Protein AF-X1E110-F1 (afdb_monomer_lite)

Secondary structure (DSSP, 8-state):
----TTT--HHHHHHHHHHHHHHHHHHHHHHHHHHHHTT-----SSHHHHHHHHHHHHT--SPPP----HHHHHHHHHH-----------S---SS-------TTHHHHHHHT--

InterPro domains:
  IPR004868 DNA-directed DNA polymerase, family B, mitochondria/virus [PF03175] (42-113)
  IPR023211 DNA polymerase, palm domain superfamily [G3DSA:3.90.1600.10] (46-115)
  IPR043502 DNA/RNA polymerase superfamily [SSF56672] (44-113)

Foldseek 3Di:
DDDDPVDDDPVVVVVVVVVVVVVVVVVVVVVVCVCVVLVQPDDDPDPVVSVVSSCVVPPCPDDDDDDDPPVVVVVVVVPDDDDDDDDPDDDDDPDDDDDDDDDDPVVCVVVVVPD

Radius of gyration: 23.03 Å; chains: 1; bounding box: 52×36×54 Å

Sequence (115 aa):
IAVDYKTCSKKELSIACRNHTLIELENFKLFIRFLEGNKVARLCYTRGSTAMAAFLLSHYTTKIYIHNNKQAIDLERKSYKGGRVECFYLGDLHNENYYLLDVNSLYPFVMRNNL

pLDDT: mean 92.33, std 5.53, range [64.12, 98.12]

Structure (mmCIF, N/CA/C/O backbone):
data_AF-X1E110-F1
#
_entry.id   AF-X1E110-F1
#
loop_
_atom_site.group_PDB
_atom_site.id
_atom_site.type_symbol
_atom_site.label_atom_id
_atom_site.label_alt_id
_atom_site.label_comp_id
_atom_site.label_asym_id
_atom_site.label_entity_id
_atom_site.label_seq_id
_atom_site.pdbx_PDB_ins_code
_atom_site.Cartn_x
_atom_site.Cartn_y
_atom_site.Cartn_z
_atom_site.occupancy
_atom_site.B_iso_or_equiv
_atom_site.auth_seq_id
_atom_site.auth_comp_id
_atom_site.auth_asym_id
_atom_site.auth_atom_id
_atom_site.pdbx_PDB_model_num
ATOM 1 N N . ILE A 1 1 ? 12.523 4.230 -19.662 1.00 64.12 1 ILE A N 1
ATOM 2 C CA . ILE A 1 1 ? 13.178 4.351 -20.987 1.00 64.12 1 ILE A CA 1
ATOM 3 C C . ILE A 1 1 ? 12.763 3.126 -21.769 1.00 64.12 1 ILE A C 1
ATOM 5 O O . ILE A 1 1 ? 13.007 2.026 -21.293 1.00 64.12 1 ILE A O 1
ATOM 9 N N . ALA A 1 2 ? 12.051 3.299 -22.878 1.00 75.69 2 ALA A N 1
ATOM 10 C CA . ALA A 1 2 ? 11.672 2.162 -23.703 1.00 75.69 2 ALA A CA 1
ATOM 11 C C . ALA A 1 2 ? 12.894 1.750 -24.533 1.00 75.69 2 ALA A C 1
ATOM 13 O O . ALA A 1 2 ? 13.362 2.526 -25.361 1.00 75.69 2 ALA A O 1
ATOM 14 N N . VAL A 1 3 ? 13.435 0.565 -24.260 1.00 86.25 3 VAL A N 1
ATOM 15 C CA . VAL A 1 3 ? 14.420 -0.105 -25.114 1.00 86.25 3 VAL A CA 1
ATOM 16 C C . VAL A 1 3 ? 13.777 -1.390 -25.598 1.00 86.25 3 VAL A C 1
ATOM 18 O O . VAL A 1 3 ? 13.199 -2.128 -24.798 1.00 86.25 3 VAL A O 1
ATOM 21 N N . ASP A 1 4 ? 13.871 -1.658 -26.896 1.00 90.12 4 ASP A N 1
ATOM 22 C CA . ASP A 1 4 ? 13.530 -2.975 -27.411 1.00 90.12 4 ASP A CA 1
ATOM 23 C C . ASP A 1 4 ? 14.667 -3.950 -27.087 1.00 90.12 4 ASP A C 1
ATOM 25 O O . ASP A 1 4 ? 15.702 -3.998 -27.755 1.00 90.12 4 ASP A O 1
ATOM 29 N N . TYR A 1 5 ? 14.463 -4.742 -26.036 1.00 87.44 5 TYR A N 1
ATOM 30 C CA . TYR A 1 5 ? 15.435 -5.729 -25.573 1.00 87.44 5 TYR A CA 1
ATOM 31 C C . TYR A 1 5 ? 15.748 -6.815 -26.609 1.00 87.44 5 TYR A C 1
ATOM 33 O O . TYR A 1 5 ? 16.740 -7.522 -26.444 1.00 87.44 5 TYR A O 1
ATOM 41 N N . LYS A 1 6 ? 14.934 -6.964 -27.664 1.00 90.00 6 LYS A N 1
ATOM 42 C CA . LYS A 1 6 ? 15.181 -7.946 -28.725 1.00 90.00 6 LYS A CA 1
ATOM 43 C C . LYS A 1 6 ? 16.170 -7.451 -29.776 1.00 90.00 6 LYS A C 1
ATOM 45 O O . LYS A 1 6 ? 16.828 -8.278 -30.399 1.00 90.00 6 LYS A O 1
ATOM 50 N N . THR A 1 7 ? 16.272 -6.140 -29.985 1.00 93.88 7 THR A N 1
ATOM 51 C CA . THR A 1 7 ? 17.027 -5.559 -31.109 1.00 93.88 7 THR A CA 1
ATOM 52 C C . THR A 1 7 ? 18.138 -4.601 -30.680 1.00 93.88 7 THR A C 1
ATOM 54 O O . THR A 1 7 ? 18.986 -4.254 -31.500 1.00 93.88 7 THR A O 1
ATOM 57 N N . CYS A 1 8 ? 18.183 -4.195 -29.407 1.00 93.50 8 CYS A N 1
ATOM 58 C CA . CYS A 1 8 ? 19.158 -3.215 -28.936 1.00 93.50 8 CYS A CA 1
ATOM 59 C C . CYS A 1 8 ? 20.611 -3.721 -28.952 1.00 93.50 8 CYS A C 1
ATOM 61 O O . CYS A 1 8 ? 20.916 -4.894 -28.721 1.00 93.50 8 CYS A O 1
ATOM 63 N N . SER A 1 9 ? 21.540 -2.793 -29.164 1.00 95.12 9 SER A N 1
ATOM 64 C CA . SER A 1 9 ? 22.972 -3.038 -29.019 1.00 95.12 9 SER A CA 1
ATOM 65 C C . SER A 1 9 ? 23.388 -3.149 -27.546 1.00 95.12 9 SER A C 1
ATOM 67 O O . SER A 1 9 ? 22.762 -2.594 -26.641 1.00 95.12 9 SER A O 1
ATOM 69 N N . LYS A 1 10 ? 24.542 -3.781 -27.284 1.00 94.00 10 LYS A N 1
ATOM 70 C CA . LYS A 1 10 ? 25.127 -3.850 -25.928 1.00 94.00 10 LYS A CA 1
ATOM 71 C C . LYS A 1 10 ? 25.353 -2.468 -25.299 1.00 94.00 10 LYS A C 1
ATOM 73 O O . LYS A 1 10 ? 25.243 -2.323 -24.083 1.00 94.00 10 LYS A O 1
ATOM 78 N N . LYS A 1 11 ? 25.679 -1.457 -26.114 1.00 94.56 11 LYS A N 1
ATOM 79 C CA . LYS A 1 11 ? 25.896 -0.080 -25.649 1.00 94.56 11 LYS A CA 1
ATOM 80 C C . LYS A 1 11 ? 24.589 0.542 -25.162 1.00 94.56 11 LYS A C 1
ATOM 82 O O . LYS A 1 11 ? 24.563 1.113 -24.075 1.00 94.56 11 LYS A O 1
ATOM 87 N N . GLU A 1 12 ? 23.515 0.396 -25.932 1.00 93.62 12 GLU A N 1
ATOM 88 C CA . GLU A 1 12 ? 22.183 0.883 -25.557 1.00 93.62 12 GLU A CA 1
ATOM 89 C C . GLU A 1 12 ? 21.661 0.170 -24.310 1.00 93.62 12 GLU A C 1
ATOM 91 O O . GLU A 1 12 ? 21.186 0.830 -23.386 1.00 93.62 12 GLU A O 1
ATOM 96 N N . LEU A 1 13 ? 21.844 -1.153 -24.228 1.00 94.19 13 LEU A N 1
ATOM 97 C CA . LEU A 1 13 ? 21.475 -1.933 -23.049 1.00 94.19 13 LEU A CA 1
ATOM 98 C C . LEU A 1 13 ? 22.218 -1.459 -21.791 1.00 94.19 13 LEU A C 1
ATOM 100 O O . LEU A 1 13 ? 21.601 -1.259 -20.748 1.00 94.19 13 LEU A O 1
ATOM 104 N N . SER A 1 14 ? 23.530 -1.223 -21.889 1.00 94.44 14 SER A N 1
ATOM 105 C CA . SER A 1 14 ? 24.342 -0.717 -20.773 1.00 94.44 14 SER A CA 1
ATOM 106 C C . SER A 1 14 ? 23.857 0.651 -20.275 1.00 94.44 14 SER A C 1
ATOM 108 O O . SER A 1 14 ? 23.700 0.865 -19.069 1.00 94.44 14 SER A O 1
ATOM 110 N N . ILE A 1 15 ? 23.535 1.562 -21.201 1.00 94.69 15 ILE A N 1
ATOM 111 C CA . ILE A 1 15 ? 22.970 2.878 -20.874 1.00 94.69 15 ILE A CA 1
ATOM 112 C C . ILE A 1 15 ? 21.608 2.727 -20.180 1.00 94.69 15 ILE A C 1
ATOM 114 O O . ILE A 1 15 ? 21.363 3.380 -19.165 1.00 94.69 15 ILE A O 1
ATOM 118 N N . ALA A 1 16 ? 20.735 1.850 -20.680 1.00 94.50 16 ALA A N 1
ATOM 119 C CA . ALA A 1 16 ? 19.421 1.611 -20.089 1.00 94.50 16 ALA A CA 1
ATOM 120 C C . ALA A 1 16 ? 19.514 1.028 -18.673 1.00 94.50 16 ALA A C 1
ATOM 122 O O . ALA A 1 16 ? 18.861 1.541 -17.766 1.00 94.50 16 ALA A O 1
ATOM 123 N N . CYS A 1 17 ? 20.376 0.029 -18.460 1.00 93.69 17 CYS A N 1
ATOM 124 C CA . CYS A 1 17 ? 20.633 -0.544 -17.138 1.00 93.69 17 CYS A CA 1
ATOM 125 C C . CYS A 1 17 ? 21.095 0.524 -16.141 1.00 93.69 17 CYS A C 1
ATOM 127 O O . CYS A 1 17 ? 20.516 0.639 -15.060 1.00 93.69 17 CYS A O 1
ATOM 129 N N . ARG A 1 18 ? 22.071 1.363 -16.524 1.00 95.88 18 ARG A N 1
ATOM 130 C CA . ARG A 1 18 ? 22.522 2.490 -15.693 1.00 95.88 18 ARG A CA 1
ATOM 131 C C . ARG A 1 18 ? 21.358 3.411 -15.335 1.00 95.88 18 ARG A C 1
ATOM 133 O O . ARG A 1 18 ? 21.208 3.791 -14.178 1.00 95.88 18 ARG A O 1
ATOM 140 N N . ASN A 1 19 ? 20.538 3.772 -16.316 1.00 95.62 19 ASN A N 1
ATOM 141 C CA . ASN A 1 19 ? 19.434 4.695 -16.096 1.00 95.62 19 ASN A CA 1
ATOM 142 C C . ASN A 1 19 ? 18.333 4.095 -15.210 1.00 95.62 19 ASN A C 1
ATOM 144 O O . ASN A 1 19 ? 17.784 4.820 -14.389 1.00 95.62 19 ASN A O 1
ATOM 148 N N . HIS A 1 20 ? 18.037 2.795 -15.306 1.00 95.12 20 HIS A N 1
ATOM 149 C CA . HIS A 1 20 ? 17.108 2.129 -14.384 1.00 95.12 20 HIS A CA 1
ATOM 150 C C . HIS A 1 20 ? 17.604 2.189 -12.937 1.00 95.12 20 HIS A C 1
ATOM 152 O O . HIS A 1 20 ? 16.839 2.543 -12.045 1.00 95.12 20 HIS A O 1
ATOM 158 N N . THR A 1 21 ? 18.896 1.944 -12.703 1.00 96.44 21 THR A N 1
ATOM 159 C CA . THR A 1 21 ? 19.486 2.101 -11.366 1.00 96.44 21 THR A CA 1
ATOM 160 C C . THR A 1 21 ? 19.419 3.548 -10.874 1.00 96.44 21 THR A C 1
ATOM 162 O O . THR A 1 21 ? 19.125 3.781 -9.705 1.00 96.44 21 THR A O 1
ATOM 165 N N . LEU A 1 22 ? 19.657 4.530 -11.751 1.00 97.50 22 LEU A N 1
ATOM 166 C CA . LEU A 1 22 ? 19.541 5.947 -11.393 1.00 97.50 22 LEU A CA 1
ATOM 167 C C . LEU A 1 22 ? 18.098 6.347 -11.058 1.00 97.50 22 LEU A C 1
ATOM 169 O O . LEU A 1 22 ? 17.896 7.114 -10.123 1.00 97.50 22 LEU A O 1
ATOM 173 N N . ILE A 1 23 ? 17.102 5.810 -11.767 1.00 96.75 23 ILE A N 1
ATOM 174 C CA . ILE A 1 23 ? 15.683 6.034 -11.453 1.00 96.75 23 ILE A CA 1
ATOM 175 C C . ILE A 1 23 ? 15.362 5.511 -10.052 1.00 96.75 23 ILE A C 1
ATOM 177 O O . ILE A 1 23 ? 14.773 6.241 -9.259 1.00 96.75 23 ILE A O 1
ATOM 181 N N . GLU A 1 24 ? 15.794 4.293 -9.720 1.00 96.44 24 GLU A N 1
ATOM 182 C CA . GLU A 1 24 ? 15.586 3.744 -8.376 1.00 96.44 24 GLU A CA 1
ATOM 183 C C . GLU A 1 24 ? 16.314 4.561 -7.304 1.00 96.44 24 GLU A C 1
ATOM 185 O O . GLU A 1 24 ? 15.744 4.839 -6.251 1.00 96.44 24 GLU A O 1
ATOM 190 N N . LEU A 1 25 ? 17.534 5.030 -7.578 1.00 97.88 25 LEU A N 1
ATOM 191 C CA . LEU A 1 25 ? 18.257 5.916 -6.665 1.00 97.88 25 LEU A CA 1
ATOM 192 C C . LEU A 1 25 ? 17.477 7.213 -6.392 1.00 97.88 25 LEU A C 1
ATOM 194 O O . LEU A 1 25 ? 17.328 7.607 -5.235 1.00 97.88 25 LEU A O 1
ATOM 198 N N . GLU A 1 26 ? 16.974 7.879 -7.433 1.00 98.12 26 GLU A N 1
ATOM 199 C CA . GLU A 1 26 ? 16.189 9.109 -7.276 1.00 98.12 26 GLU A CA 1
ATOM 200 C C . GLU A 1 26 ? 14.846 8.857 -6.579 1.00 98.12 26 GLU A C 1
ATOM 202 O O . GLU A 1 26 ? 14.440 9.642 -5.718 1.00 98.12 26 GLU A O 1
ATOM 207 N N . ASN A 1 27 ? 14.197 7.727 -6.869 1.00 96.62 27 ASN A N 1
ATOM 208 C CA . ASN A 1 27 ? 12.990 7.286 -6.177 1.00 96.62 27 ASN A CA 1
ATOM 209 C C . ASN A 1 27 ? 13.247 7.098 -4.671 1.00 96.62 27 ASN A C 1
ATOM 211 O O . ASN A 1 27 ? 12.514 7.635 -3.841 1.00 96.62 27 ASN A O 1
ATOM 215 N N . PHE A 1 28 ? 14.338 6.423 -4.295 1.00 95.38 28 PHE A N 1
ATOM 216 C CA . PHE A 1 28 ? 14.714 6.248 -2.891 1.00 95.38 28 PHE A CA 1
ATOM 217 C C . PHE A 1 28 ? 15.055 7.570 -2.199 1.00 95.38 28 PHE A C 1
ATOM 219 O O . PHE A 1 28 ? 14.637 7.778 -1.062 1.00 95.38 28 PHE A O 1
ATOM 226 N N . LYS A 1 29 ? 15.745 8.502 -2.868 1.00 97.06 29 LYS A N 1
ATOM 227 C CA . LYS A 1 29 ? 15.997 9.848 -2.318 1.00 97.06 29 LYS A CA 1
ATOM 228 C C . LYS A 1 29 ? 14.699 10.609 -2.048 1.00 97.06 29 LYS A C 1
ATOM 230 O O . LYS A 1 29 ? 14.568 11.272 -1.021 1.00 97.06 29 LYS A O 1
ATOM 235 N N . LEU A 1 30 ? 13.741 10.551 -2.974 1.00 96.56 30 LEU A N 1
ATOM 236 C CA . LEU A 1 30 ? 12.413 11.141 -2.786 1.00 96.56 30 LEU A CA 1
ATOM 237 C C . LEU A 1 30 ? 11.674 10.482 -1.621 1.00 96.56 30 LEU A C 1
ATOM 239 O O . LEU A 1 30 ? 11.103 11.181 -0.785 1.00 96.56 30 LEU A O 1
ATOM 243 N N . PHE A 1 31 ? 11.736 9.156 -1.532 1.00 93.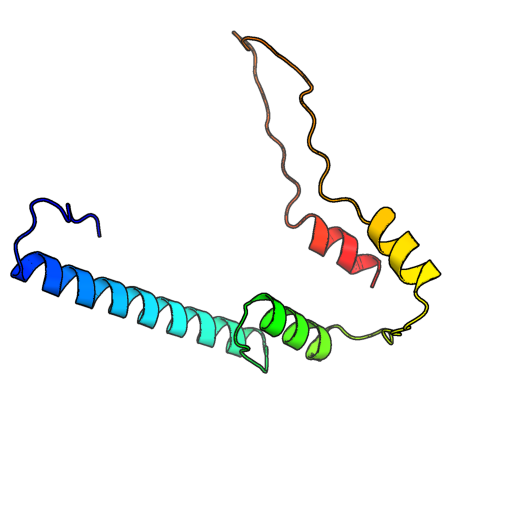94 31 PHE A N 1
ATOM 244 C CA . PHE A 1 31 ? 11.077 8.416 -0.470 1.00 93.94 31 PHE A CA 1
ATOM 245 C C . PHE A 1 31 ? 11.675 8.714 0.911 1.00 93.94 31 PHE A C 1
ATOM 247 O O . PHE A 1 31 ? 10.922 8.959 1.847 1.00 93.94 31 PHE A O 1
ATOM 254 N N . ILE A 1 32 ? 13.002 8.788 1.043 1.00 93.75 32 ILE A N 1
ATOM 255 C CA . ILE A 1 32 ? 13.666 9.165 2.302 1.00 93.75 32 ILE A CA 1
ATOM 256 C C . ILE A 1 32 ? 13.231 10.566 2.742 1.00 93.75 32 ILE A C 1
ATOM 258 O O . ILE A 1 32 ? 12.786 10.726 3.875 1.00 93.75 32 ILE A O 1
ATOM 262 N N . ARG A 1 33 ? 13.238 11.550 1.830 1.00 95.50 33 ARG A N 1
ATOM 263 C CA . ARG A 1 33 ? 12.747 12.908 2.130 1.00 95.50 33 ARG A CA 1
ATOM 264 C C . ARG A 1 33 ? 11.293 12.913 2.598 1.00 95.50 33 ARG A C 1
ATOM 266 O O . ARG A 1 33 ? 10.945 13.658 3.510 1.00 95.50 33 ARG A O 1
ATOM 273 N N . PHE A 1 34 ? 10.442 12.081 1.996 1.00 94.06 34 PHE A N 1
ATOM 274 C CA . PHE A 1 34 ? 9.058 11.913 2.439 1.00 94.06 34 PHE A CA 1
ATOM 275 C C . PHE A 1 34 ? 8.981 11.351 3.866 1.00 94.06 34 PHE A C 1
ATOM 277 O O . PHE A 1 34 ? 8.216 11.870 4.679 1.00 94.06 34 PHE A O 1
ATOM 284 N N . LEU A 1 35 ? 9.763 10.316 4.185 1.00 92.50 35 LEU A N 1
ATOM 285 C CA . LEU A 1 35 ? 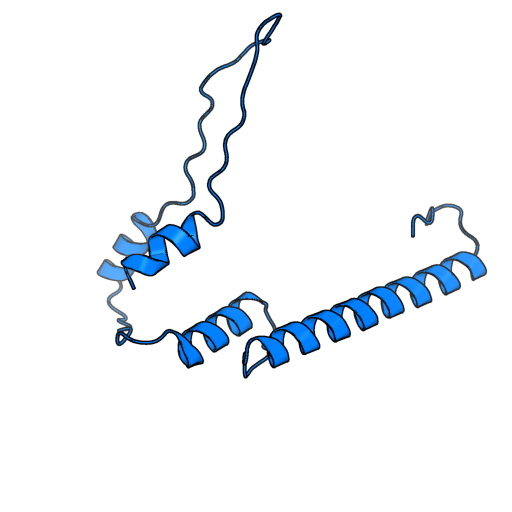9.770 9.702 5.516 1.00 92.50 35 LEU A CA 1
ATOM 286 C C . LEU A 1 35 ? 10.259 10.686 6.584 1.00 92.50 35 LEU A C 1
ATOM 288 O O . LEU A 1 35 ? 9.606 10.834 7.616 1.00 92.50 35 LEU A O 1
ATOM 292 N N . GLU A 1 36 ? 11.351 11.400 6.310 1.00 91.94 36 GLU A N 1
ATOM 293 C CA . GLU A 1 36 ? 11.900 12.432 7.194 1.00 91.94 36 GLU A CA 1
ATOM 294 C C . GLU A 1 36 ? 10.899 13.575 7.404 1.00 91.94 36 GLU A C 1
ATOM 296 O O . GLU A 1 36 ? 10.592 13.931 8.544 1.00 91.94 36 GLU A O 1
ATOM 301 N N . GLY A 1 37 ? 10.314 14.094 6.318 1.00 93.69 37 GLY A N 1
ATOM 302 C CA . GLY A 1 37 ? 9.334 15.181 6.364 1.00 93.69 37 GLY A CA 1
ATOM 303 C C . GLY A 1 37 ? 8.050 14.831 7.124 1.00 93.69 37 GLY A C 1
ATOM 304 O O . GLY A 1 37 ? 7.456 15.703 7.755 1.00 93.69 37 GLY A O 1
ATOM 305 N N . ASN A 1 38 ? 7.646 13.556 7.123 1.00 90.50 38 ASN A N 1
ATOM 306 C CA . ASN A 1 38 ? 6.464 13.065 7.841 1.00 90.50 38 ASN A CA 1
ATOM 307 C C . ASN A 1 38 ? 6.793 12.415 9.196 1.00 90.50 38 ASN A C 1
ATOM 309 O O . ASN A 1 38 ? 5.914 11.812 9.811 1.00 90.50 38 ASN A O 1
ATOM 313 N N . LYS A 1 39 ? 8.041 12.524 9.678 1.00 89.19 39 LYS A N 1
ATOM 314 C CA . LYS A 1 39 ? 8.504 11.934 10.949 1.00 89.19 39 LYS A CA 1
ATOM 315 C C . LYS A 1 39 ? 8.243 10.424 11.052 1.00 89.19 39 LYS A C 1
ATOM 317 O O . LYS A 1 39 ? 7.962 9.898 12.128 1.00 89.19 39 LYS A O 1
ATOM 322 N N . VAL A 1 40 ? 8.351 9.703 9.938 1.00 88.94 40 VAL A N 1
ATOM 323 C CA . VAL A 1 40 ? 8.252 8.241 9.917 1.00 88.94 40 VAL A CA 1
ATOM 324 C C . VAL A 1 40 ? 9.608 7.658 10.302 1.00 88.94 40 VAL A C 1
ATOM 326 O O . VAL A 1 40 ? 10.516 7.563 9.483 1.00 88.94 40 VAL A O 1
ATOM 329 N N . ALA A 1 41 ? 9.744 7.258 11.566 1.00 72.81 41 ALA A N 1
ATOM 330 C CA . ALA A 1 41 ? 11.042 6.921 12.156 1.00 72.81 41 ALA A CA 1
ATOM 331 C C . ALA A 1 41 ? 11.709 5.644 11.613 1.00 72.81 41 ALA A C 1
ATOM 333 O O . ALA A 1 41 ? 12.891 5.423 11.869 1.00 72.81 41 ALA A O 1
ATOM 334 N N . ARG A 1 42 ? 10.980 4.764 10.910 1.00 86.06 42 ARG A N 1
ATOM 335 C CA . ARG A 1 42 ? 11.510 3.452 10.517 1.00 86.06 42 ARG A CA 1
ATOM 336 C C . ARG A 1 42 ? 11.107 3.049 9.106 1.00 86.06 42 ARG A C 1
ATOM 338 O O . ARG A 1 42 ? 9.959 2.680 8.868 1.00 86.06 42 ARG A O 1
ATOM 345 N N . LEU A 1 43 ? 12.092 3.017 8.209 1.00 90.88 43 LEU A N 1
ATOM 346 C CA . LEU A 1 43 ? 12.001 2.320 6.930 1.00 90.88 43 LEU A CA 1
ATOM 347 C C . LEU A 1 43 ? 12.160 0.809 7.159 1.00 90.88 43 LEU A C 1
ATOM 349 O O . LEU A 1 43 ? 13.202 0.344 7.613 1.00 90.88 43 LEU A O 1
ATOM 353 N N . CYS A 1 44 ? 11.117 0.039 6.866 1.00 92.56 44 CYS A N 1
ATOM 354 C CA . CYS A 1 44 ? 11.132 -1.419 6.915 1.00 92.56 44 CYS A CA 1
ATOM 355 C C . CYS A 1 44 ? 11.288 -2.031 5.514 1.00 92.56 44 CYS A C 1
ATOM 357 O O . CYS A 1 44 ? 11.104 -1.357 4.503 1.00 92.56 44 CYS A O 1
ATOM 359 N N . TYR A 1 45 ? 11.540 -3.346 5.460 1.00 93.81 45 TYR A N 1
ATOM 360 C CA . TYR A 1 45 ? 11.667 -4.109 4.208 1.00 93.81 45 TYR A CA 1
ATOM 361 C C . TYR A 1 45 ? 10.460 -3.989 3.270 1.00 93.81 45 TYR A C 1
ATOM 363 O O . TYR A 1 45 ? 10.612 -4.096 2.057 1.00 93.81 45 TYR A O 1
ATOM 371 N N . THR A 1 46 ? 9.256 -3.781 3.812 1.00 94.69 46 THR A N 1
ATOM 372 C CA . THR A 1 46 ? 8.036 -3.615 3.016 1.00 94.69 46 THR A CA 1
ATOM 373 C C . THR A 1 46 ? 7.350 -2.295 3.337 1.00 94.69 46 THR A C 1
ATOM 375 O O . THR A 1 46 ? 7.385 -1.815 4.474 1.00 94.69 46 THR A O 1
ATOM 378 N N . ARG A 1 47 ? 6.639 -1.742 2.347 1.00 92.44 47 ARG A N 1
ATOM 379 C CA . ARG A 1 47 ? 5.809 -0.540 2.530 1.00 92.44 47 ARG A CA 1
ATOM 380 C C . ARG A 1 47 ? 4.761 -0.722 3.632 1.00 92.44 47 ARG A C 1
ATOM 382 O O . ARG A 1 47 ? 4.529 0.211 4.389 1.00 92.44 47 ARG A O 1
ATOM 389 N N . GLY A 1 48 ? 4.182 -1.919 3.761 1.00 94.81 48 GLY A N 1
ATOM 390 C CA . GLY A 1 48 ? 3.208 -2.228 4.813 1.00 94.81 48 GLY A CA 1
ATOM 391 C C . GLY A 1 48 ? 3.822 -2.173 6.212 1.00 94.81 48 GLY A C 1
ATOM 392 O O . GLY A 1 48 ? 3.266 -1.548 7.109 1.00 94.81 48 GLY A O 1
ATOM 393 N N . SER A 1 49 ? 5.013 -2.749 6.390 1.00 94.94 49 SER A N 1
ATOM 394 C CA . SER A 1 49 ? 5.740 -2.682 7.663 1.00 94.94 49 SER A CA 1
ATOM 395 C C . SER A 1 49 ? 6.150 -1.247 8.024 1.00 94.94 49 SER A C 1
ATOM 397 O O . SER A 1 49 ? 6.044 -0.864 9.189 1.00 94.94 49 SER A O 1
ATOM 399 N N . THR A 1 50 ? 6.563 -0.442 7.038 1.00 94.44 50 THR A N 1
ATOM 400 C CA . THR A 1 50 ? 6.864 0.989 7.224 1.00 94.44 50 THR A CA 1
ATOM 401 C C . THR A 1 50 ? 5.611 1.772 7.624 1.00 94.44 50 THR A C 1
ATOM 403 O O . THR A 1 50 ? 5.652 2.547 8.575 1.00 94.44 50 THR A O 1
ATOM 406 N N . ALA A 1 51 ? 4.475 1.529 6.961 1.00 93.31 51 ALA A N 1
ATOM 407 C CA . ALA A 1 51 ? 3.201 2.170 7.288 1.00 93.31 51 ALA A CA 1
ATOM 408 C C . ALA A 1 51 ? 2.720 1.815 8.705 1.00 93.31 51 ALA A C 1
ATOM 410 O O . ALA A 1 51 ? 2.308 2.698 9.452 1.00 93.31 51 ALA A O 1
ATOM 411 N N . MET A 1 52 ? 2.846 0.548 9.116 1.00 92.56 52 MET A N 1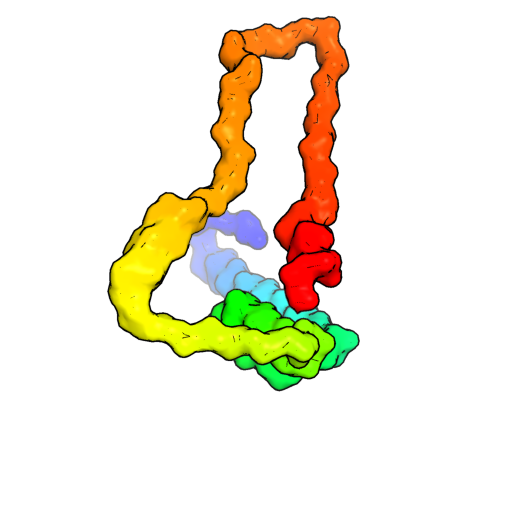
ATOM 412 C CA . MET A 1 52 ? 2.522 0.130 10.484 1.00 92.56 52 MET A CA 1
ATOM 413 C C . MET A 1 52 ? 3.453 0.777 11.516 1.00 92.56 52 MET A C 1
ATOM 415 O O . MET A 1 52 ? 3.004 1.175 12.585 1.00 92.56 52 MET A O 1
ATOM 419 N N . ALA A 1 53 ? 4.747 0.919 11.207 1.00 92.06 53 ALA A N 1
ATOM 420 C CA . ALA A 1 53 ? 5.683 1.619 12.085 1.00 92.06 53 ALA A CA 1
ATOM 421 C C . ALA A 1 53 ? 5.309 3.103 12.253 1.00 92.06 53 ALA A C 1
ATOM 423 O O . ALA A 1 53 ? 5.353 3.613 13.369 1.00 92.06 53 ALA A O 1
ATOM 424 N N . ALA A 1 54 ? 4.892 3.768 11.170 1.00 92.94 54 ALA A N 1
ATOM 425 C CA . ALA A 1 54 ? 4.386 5.140 11.215 1.00 92.94 54 ALA A CA 1
ATOM 426 C C . ALA A 1 54 ? 3.108 5.253 12.065 1.00 92.94 54 ALA A C 1
ATOM 428 O O . ALA A 1 54 ? 3.005 6.136 12.915 1.00 92.94 54 ALA A O 1
ATOM 429 N N . PHE A 1 55 ? 2.159 4.329 11.877 1.00 91.31 55 PHE A N 1
ATOM 430 C CA . PHE A 1 55 ? 0.926 4.269 12.663 1.00 91.31 55 PHE A CA 1
ATOM 431 C C . PHE A 1 55 ? 1.212 4.085 14.158 1.00 91.31 55 PHE A C 1
ATOM 433 O O . PHE A 1 55 ? 0.707 4.849 14.976 1.00 91.31 55 PHE A O 1
ATOM 440 N N . LEU A 1 56 ? 2.063 3.119 14.516 1.00 90.38 56 LEU A N 1
ATOM 441 C CA . LEU A 1 56 ? 2.397 2.835 15.912 1.00 90.38 56 LEU A CA 1
ATOM 442 C C . LEU A 1 56 ? 3.094 4.005 16.616 1.00 90.38 56 LEU A C 1
ATOM 444 O O . LEU A 1 56 ? 2.923 4.171 17.819 1.00 90.38 56 LEU A O 1
ATOM 448 N N . LEU A 1 57 ? 3.867 4.805 15.880 1.00 89.88 57 LEU A N 1
ATOM 449 C CA . LEU A 1 57 ? 4.565 5.963 16.432 1.00 89.88 57 LEU A CA 1
ATOM 450 C C . LEU A 1 57 ? 3.630 7.154 16.685 1.00 89.88 57 LEU A C 1
ATOM 452 O O . LEU A 1 57 ? 3.763 7.815 17.711 1.00 89.88 57 LEU A O 1
ATOM 456 N N . SER A 1 58 ? 2.717 7.439 15.752 1.00 88.00 58 SER A N 1
ATOM 457 C CA . SER A 1 58 ? 2.001 8.726 15.716 1.00 88.00 58 SER A CA 1
ATOM 458 C C . SER A 1 58 ? 0.488 8.628 15.922 1.00 88.00 58 SER A C 1
ATOM 460 O O . SER A 1 58 ? -0.153 9.642 16.183 1.00 88.00 58 SER A O 1
ATOM 462 N N . HIS A 1 59 ? -0.099 7.438 15.783 1.00 88.25 59 HIS A N 1
ATOM 463 C CA . HIS A 1 59 ? -1.555 7.244 15.740 1.00 88.25 59 HIS A CA 1
ATOM 464 C C . HIS A 1 59 ? -2.062 6.127 16.660 1.00 88.25 59 HIS A C 1
ATOM 466 O O . HIS A 1 59 ? -3.262 5.873 16.711 1.00 88.25 59 HIS A O 1
ATOM 472 N N . TYR A 1 60 ? -1.178 5.461 17.401 1.00 88.81 60 TYR A N 1
ATOM 473 C CA . TYR A 1 60 ? -1.556 4.419 18.350 1.00 88.81 60 TYR A CA 1
ATOM 474 C C . TYR A 1 60 ? -2.084 5.019 19.655 1.00 88.81 60 TYR A C 1
ATOM 476 O O . TYR A 1 60 ? -1.355 5.192 20.630 1.00 88.81 60 TYR A O 1
ATOM 484 N N . THR A 1 61 ? -3.369 5.360 19.650 1.00 89.50 61 THR A N 1
ATOM 485 C CA . THR A 1 61 ? -4.094 5.922 20.800 1.00 89.50 61 THR A CA 1
ATOM 486 C C . THR A 1 61 ? -4.777 4.848 21.642 1.00 89.50 61 THR A C 1
ATOM 488 O O . THR A 1 61 ? -4.927 5.013 22.852 1.00 89.50 61 THR A O 1
ATOM 491 N N . THR A 1 62 ? -5.151 3.731 21.016 1.00 88.75 62 THR A N 1
ATOM 492 C CA . THR A 1 62 ? -5.906 2.632 21.627 1.00 88.75 62 THR A CA 1
ATOM 493 C C . THR A 1 62 ? -5.067 1.358 21.648 1.00 88.75 62 THR A C 1
ATOM 495 O O . THR A 1 62 ? -4.441 0.998 20.650 1.00 88.75 62 THR A O 1
ATOM 498 N N . LYS A 1 63 ? -5.059 0.634 22.777 1.00 90.69 63 LYS A N 1
ATOM 499 C CA . LYS A 1 63 ? -4.289 -0.610 22.898 1.00 90.69 63 LYS A CA 1
ATOM 500 C C . LYS A 1 63 ? -4.860 -1.701 21.986 1.00 90.69 63 LYS A C 1
ATOM 502 O O . LYS A 1 63 ? -6.006 -2.107 22.154 1.00 90.69 63 LYS A O 1
ATOM 507 N N . ILE A 1 64 ? -4.041 -2.228 21.076 1.00 88.75 64 ILE A N 1
ATOM 508 C CA . ILE A 1 64 ? -4.405 -3.373 20.230 1.00 88.75 64 ILE A CA 1
ATOM 509 C C . ILE A 1 64 ? -4.150 -4.666 21.014 1.00 88.75 64 ILE A C 1
ATOM 511 O O . ILE A 1 64 ? -3.029 -4.925 21.459 1.00 88.75 64 ILE A O 1
ATOM 515 N N . TYR A 1 65 ? -5.190 -5.483 21.180 1.00 90.62 65 TYR A N 1
ATOM 516 C CA . TYR A 1 65 ? -5.109 -6.793 21.826 1.00 90.62 65 TYR A CA 1
ATOM 517 C C . TYR A 1 65 ? -4.959 -7.901 20.782 1.00 90.62 65 TYR A C 1
ATOM 519 O O . TYR A 1 65 ? -5.587 -7.861 19.728 1.00 90.62 65 TYR A O 1
ATOM 527 N N . ILE A 1 66 ? -4.134 -8.904 21.089 1.00 91.19 66 ILE A N 1
ATOM 528 C CA . ILE A 1 66 ? -3.904 -10.075 20.237 1.00 91.19 66 ILE A CA 1
ATOM 529 C C . ILE A 1 66 ? -4.310 -11.313 21.037 1.00 91.19 66 ILE A C 1
ATOM 531 O O . ILE A 1 66 ? -3.865 -11.482 22.173 1.00 91.19 66 ILE A O 1
ATOM 535 N N . HIS A 1 67 ? -5.137 -12.180 20.452 1.00 95.19 67 HIS A N 1
ATOM 536 C CA . HIS A 1 67 ? -5.504 -13.476 21.026 1.00 95.19 67 HIS A CA 1
ATOM 537 C C . HIS A 1 67 ? -5.098 -14.623 20.100 1.00 95.19 67 HIS A C 1
ATOM 539 O O . HIS A 1 67 ? -4.820 -14.435 18.920 1.00 95.19 67 HIS A O 1
ATOM 545 N N . ASN A 1 68 ? -5.089 -15.835 20.649 1.00 97.06 68 ASN A N 1
ATOM 546 C CA . ASN A 1 68 ? -4.783 -17.076 19.935 1.00 97.06 68 ASN A CA 1
ATOM 547 C C . ASN A 1 68 ? -5.958 -18.075 19.943 1.00 97.06 68 ASN A C 1
ATOM 549 O O . ASN A 1 68 ? -5.775 -19.242 19.600 1.00 97.06 68 ASN A O 1
ATOM 553 N N . ASN A 1 69 ? -7.167 -17.639 20.325 1.00 98.00 69 ASN A N 1
ATOM 554 C CA . ASN A 1 69 ? -8.366 -18.475 20.253 1.00 98.00 69 ASN A CA 1
ATOM 555 C C . ASN A 1 69 ? -8.670 -18.842 18.792 1.00 98.00 69 ASN A C 1
ATOM 557 O O . ASN A 1 69 ? -9.103 -18.001 18.005 1.00 98.00 69 ASN A O 1
ATOM 561 N N . LYS A 1 70 ? -8.465 -20.117 18.451 1.00 97.94 70 LYS A N 1
ATOM 562 C CA . LYS A 1 70 ? -8.621 -20.625 17.087 1.00 97.94 70 LYS A CA 1
ATOM 563 C C . LYS A 1 70 ? -10.035 -20.442 16.532 1.00 97.94 70 LYS A C 1
ATOM 565 O O . LYS A 1 70 ? -10.172 -20.052 15.379 1.00 97.94 70 LYS A O 1
ATOM 570 N N . GLN A 1 71 ? -11.069 -20.713 17.328 1.00 98.00 71 GLN A N 1
ATOM 571 C CA . GLN A 1 71 ? -12.457 -20.615 16.867 1.00 98.00 71 GLN A CA 1
ATOM 572 C C . GLN A 1 71 ? -12.827 -19.166 16.525 1.00 98.00 71 GLN A C 1
ATOM 574 O O . GLN A 1 71 ? -13.443 -18.927 15.488 1.00 98.00 71 GLN A O 1
ATOM 579 N N . ALA A 1 72 ? -12.394 -18.210 17.355 1.00 97.50 72 ALA A N 1
ATOM 580 C CA . ALA A 1 72 ? -12.583 -16.783 17.101 1.00 97.50 72 ALA A CA 1
ATOM 581 C C . ALA A 1 72 ? -11.837 -16.331 15.835 1.00 97.50 72 ALA A C 1
ATOM 583 O O . ALA A 1 72 ? -12.453 -15.756 14.944 1.00 97.50 72 ALA A O 1
ATOM 584 N N . ILE A 1 73 ? -10.557 -16.694 15.694 1.00 97.44 73 ILE A N 1
ATOM 585 C CA . ILE A 1 73 ? -9.751 -16.354 14.508 1.00 97.44 73 ILE A CA 1
ATOM 586 C C . ILE A 1 73 ? -10.371 -16.935 13.231 1.00 97.44 73 ILE A C 1
ATOM 588 O O . ILE A 1 73 ? -10.447 -16.257 12.205 1.00 97.44 73 ILE A O 1
ATOM 592 N N . ASP A 1 74 ? -10.825 -18.189 13.266 1.00 97.94 74 ASP A N 1
ATOM 593 C CA . ASP A 1 74 ? -11.452 -18.828 12.109 1.00 97.94 74 ASP A CA 1
ATOM 594 C C . ASP A 1 74 ? -12.754 -18.099 11.719 1.00 97.94 74 ASP A C 1
ATOM 596 O O . ASP A 1 74 ? -13.030 -17.927 10.528 1.00 97.94 74 ASP A O 1
ATOM 600 N N . LEU A 1 75 ? -13.537 -17.632 12.699 1.00 97.62 75 LEU A N 1
ATOM 601 C CA . LEU A 1 75 ? -14.737 -16.826 12.466 1.00 97.62 75 LEU A CA 1
ATOM 602 C C . LEU A 1 75 ? -14.396 -15.441 11.894 1.00 97.62 75 LEU A C 1
ATOM 604 O O . LEU A 1 75 ? -14.964 -15.050 10.877 1.00 97.62 75 LEU A O 1
ATOM 608 N N . GLU A 1 76 ? -13.447 -14.720 12.489 1.00 96.50 76 GLU A N 1
ATOM 609 C CA . GLU A 1 76 ? -12.981 -13.402 12.032 1.00 96.50 76 GLU A CA 1
ATOM 610 C C . GLU A 1 76 ? -12.499 -13.447 10.581 1.00 96.50 76 GLU A C 1
ATOM 612 O O . GLU A 1 76 ? -12.915 -12.634 9.754 1.00 96.50 76 GLU A O 1
ATOM 617 N N . ARG A 1 77 ? -11.681 -14.449 10.233 1.00 96.06 77 ARG A N 1
ATOM 618 C CA . ARG A 1 77 ? -11.177 -14.638 8.865 1.00 96.06 77 ARG A CA 1
ATOM 619 C C . ARG A 1 77 ? -12.288 -14.979 7.876 1.00 96.06 77 ARG A C 1
ATOM 621 O O . ARG A 1 77 ? -12.221 -14.539 6.733 1.00 96.06 77 ARG A O 1
ATOM 628 N N . LYS A 1 78 ? -13.308 -15.743 8.289 1.00 97.50 78 LYS A N 1
ATOM 629 C CA . LYS A 1 78 ? -14.491 -16.019 7.452 1.00 97.50 78 LYS A CA 1
ATOM 630 C C . LYS A 1 78 ? -15.335 -14.763 7.232 1.00 97.50 78 LYS A C 1
ATOM 632 O O . LYS A 1 78 ? -15.897 -14.601 6.145 1.00 97.50 78 LYS A O 1
ATOM 637 N N . SER A 1 79 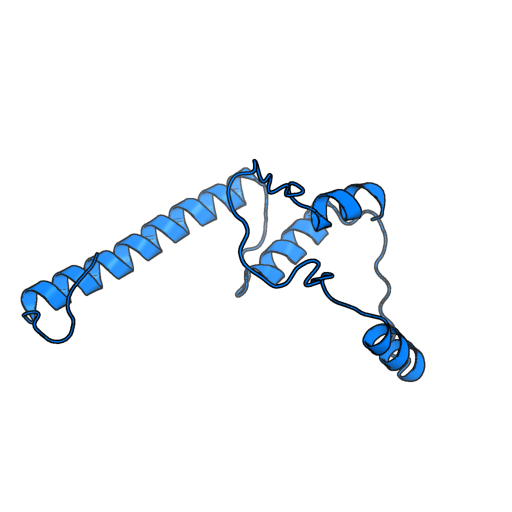? -15.415 -13.896 8.237 1.00 97.19 79 SER A N 1
ATOM 638 C CA . SER A 1 79 ? -16.163 -12.636 8.195 1.00 97.19 79 SER A CA 1
ATOM 639 C C . SER A 1 79 ? -15.435 -11.528 7.434 1.00 97.19 79 SER A C 1
ATOM 641 O O . SER A 1 79 ? -16.095 -10.661 6.870 1.00 97.19 79 SER A O 1
ATOM 643 N N . TYR A 1 80 ? -14.101 -11.556 7.360 1.00 96.25 80 TYR A N 1
ATOM 644 C CA . TYR A 1 80 ? -13.321 -10.579 6.601 1.00 96.25 80 TYR A CA 1
ATOM 645 C C . TYR A 1 80 ? -13.617 -10.671 5.097 1.00 96.25 80 TYR A C 1
ATOM 647 O O . TYR A 1 80 ? -13.323 -11.678 4.448 1.00 96.25 80 TYR A O 1
ATOM 655 N N . LYS A 1 81 ? -14.206 -9.608 4.536 1.00 95.69 81 LYS A N 1
ATOM 656 C CA . LYS A 1 81 ? -14.506 -9.462 3.104 1.00 95.69 81 LYS A CA 1
ATOM 657 C C . LYS A 1 81 ? -13.712 -8.295 2.516 1.00 95.69 81 LYS A C 1
ATOM 659 O O . LYS A 1 81 ? -13.408 -7.331 3.214 1.00 95.69 81 LYS A O 1
ATOM 664 N N . GLY A 1 82 ? -13.367 -8.405 1.234 1.00 93.94 82 GLY A N 1
ATOM 665 C CA . GLY A 1 82 ? -12.689 -7.344 0.485 1.00 93.94 82 GLY A CA 1
ATOM 666 C C . GLY A 1 82 ? -13.634 -6.222 0.041 1.00 93.94 82 GLY A C 1
ATOM 667 O O . GLY A 1 82 ? -14.759 -6.104 0.525 1.00 93.94 82 GLY A O 1
ATOM 668 N N . GLY A 1 83 ? -13.174 -5.404 -0.909 1.00 93.19 83 GLY A N 1
ATOM 669 C CA . GLY A 1 83 ? -14.010 -4.391 -1.555 1.00 93.19 83 GLY A CA 1
ATOM 670 C C . GLY A 1 83 ? -15.168 -5.011 -2.345 1.00 93.19 83 GLY A C 1
ATOM 671 O O . GLY A 1 83 ? -15.031 -6.092 -2.921 1.00 93.19 83 GLY A O 1
ATOM 672 N N . ARG A 1 84 ? -16.310 -4.319 -2.374 1.00 93.94 84 ARG A N 1
ATOM 673 C CA . ARG A 1 84 ? -17.482 -4.705 -3.168 1.00 93.94 84 ARG A CA 1
ATOM 674 C C . ARG A 1 84 ? -17.264 -4.299 -4.623 1.00 93.94 84 ARG A C 1
ATOM 676 O O . ARG A 1 84 ? -16.991 -3.135 -4.896 1.00 93.94 84 ARG A O 1
ATOM 683 N N . VAL A 1 85 ? -17.421 -5.247 -5.539 1.00 94.31 85 VAL A N 1
ATOM 684 C CA . VAL A 1 85 ? -17.393 -5.012 -6.987 1.00 94.31 85 VAL A CA 1
ATOM 685 C C . VAL A 1 85 ? -18.604 -5.706 -7.583 1.00 94.31 85 VAL A C 1
ATOM 687 O O . VAL A 1 85 ? -18.816 -6.891 -7.333 1.00 94.31 85 VAL A O 1
ATOM 690 N N . GLU A 1 86 ? -19.400 -4.969 -8.350 1.00 93.44 86 GLU A N 1
ATOM 691 C CA . GLU A 1 86 ? -20.622 -5.477 -8.967 1.00 93.44 86 GLU A CA 1
ATOM 692 C C . GLU A 1 86 ? -20.729 -5.009 -10.414 1.00 93.44 86 GLU A C 1
ATOM 694 O O . GLU A 1 86 ? -20.358 -3.886 -10.755 1.00 93.44 86 GLU A O 1
ATOM 699 N N . CYS A 1 87 ? -21.251 -5.890 -11.264 1.00 93.00 87 CYS A N 1
ATOM 700 C CA . CYS A 1 87 ? -21.636 -5.548 -12.621 1.00 93.00 87 CYS A CA 1
ATOM 701 C C . CYS A 1 87 ? -23.101 -5.109 -12.600 1.00 93.00 87 CYS A C 1
ATOM 703 O O . CYS A 1 87 ? -24.005 -5.940 -12.562 1.00 93.00 87 CYS A O 1
ATOM 705 N N . PHE A 1 88 ? -23.327 -3.796 -12.577 1.00 90.19 88 PHE A N 1
ATOM 706 C CA . PHE A 1 88 ? -24.678 -3.230 -12.562 1.00 90.19 88 PHE A CA 1
ATOM 707 C C . PHE A 1 88 ? -25.350 -3.234 -13.943 1.00 90.19 88 PHE A C 1
ATOM 709 O O . PHE A 1 88 ? -26.568 -3.102 -14.024 1.00 90.19 88 PHE A O 1
ATOM 716 N N . TYR A 1 89 ? -24.574 -3.375 -15.022 1.00 91.19 89 TYR A N 1
ATOM 717 C CA . TYR A 1 89 ? -25.064 -3.338 -16.398 1.00 91.19 89 TYR A CA 1
ATOM 718 C C . TYR A 1 89 ? -24.157 -4.144 -17.341 1.00 91.19 89 TYR A C 1
ATOM 720 O O . TYR A 1 89 ? -22.932 -4.070 -17.233 1.00 91.19 89 TYR A O 1
ATOM 728 N N . LEU A 1 90 ? -24.767 -4.880 -18.278 1.00 93.62 90 LEU A N 1
ATOM 729 C CA . LEU A 1 90 ? -24.105 -5.611 -19.362 1.00 93.62 90 LEU A CA 1
ATOM 730 C C . LEU A 1 90 ? -24.708 -5.178 -20.702 1.00 93.62 90 LEU A C 1
ATOM 732 O O . LEU A 1 90 ? -25.912 -5.321 -20.904 1.00 93.62 90 LEU A O 1
ATOM 736 N N . GLY A 1 91 ? -23.871 -4.694 -21.616 1.00 91.44 91 GLY A N 1
ATOM 737 C CA . GLY A 1 91 ? -24.286 -4.214 -22.934 1.00 91.44 91 GLY A CA 1
ATOM 738 C C . GLY A 1 91 ? -23.538 -2.949 -23.338 1.00 91.44 91 GLY A C 1
ATOM 739 O O . GLY A 1 91 ? -22.668 -2.473 -22.604 1.00 91.44 91 GLY A O 1
ATOM 740 N N . ASP A 1 92 ? -23.896 -2.405 -24.497 1.00 91.56 92 ASP A N 1
ATOM 741 C CA . ASP A 1 92 ? -23.291 -1.185 -25.018 1.00 91.56 92 ASP A CA 1
ATOM 742 C C . ASP A 1 92 ? -24.008 0.064 -24.501 1.00 91.56 92 ASP A C 1
ATOM 744 O O . ASP A 1 92 ? -25.232 0.192 -24.542 1.00 91.56 92 ASP A O 1
ATOM 748 N N . LEU A 1 93 ? -23.208 1.011 -24.029 1.00 89.19 93 LEU A N 1
ATOM 749 C CA . LEU A 1 93 ? -23.657 2.305 -23.545 1.00 89.19 93 LEU A CA 1
ATOM 750 C C . LEU A 1 93 ? -23.508 3.334 -24.677 1.00 89.19 93 LEU A C 1
ATOM 752 O O . LEU A 1 93 ? -22.397 3.761 -24.991 1.00 89.19 93 LEU A O 1
ATOM 756 N N . HIS A 1 94 ? -24.618 3.732 -25.305 1.00 89.19 94 HIS A N 1
ATOM 757 C CA . HIS A 1 94 ? -24.628 4.691 -26.419 1.00 89.19 94 HIS A CA 1
ATOM 758 C C . HIS A 1 94 ? -25.358 5.990 -26.058 1.00 89.19 94 HIS A C 1
ATOM 760 O O . HIS A 1 94 ? -26.359 5.959 -25.353 1.00 89.19 94 HIS A O 1
ATOM 766 N N . ASN A 1 95 ? -24.875 7.114 -26.602 1.00 81.69 95 ASN A N 1
ATOM 767 C CA . ASN A 1 95 ? -25.573 8.406 -26.698 1.00 81.69 95 ASN A CA 1
ATOM 768 C C . ASN A 1 95 ? -26.072 9.060 -25.391 1.00 81.69 95 ASN A C 1
ATOM 770 O O . ASN A 1 95 ? -26.979 9.882 -25.444 1.00 81.69 95 ASN A O 1
ATOM 774 N N . GLU A 1 96 ? -25.445 8.780 -24.249 1.00 88.69 96 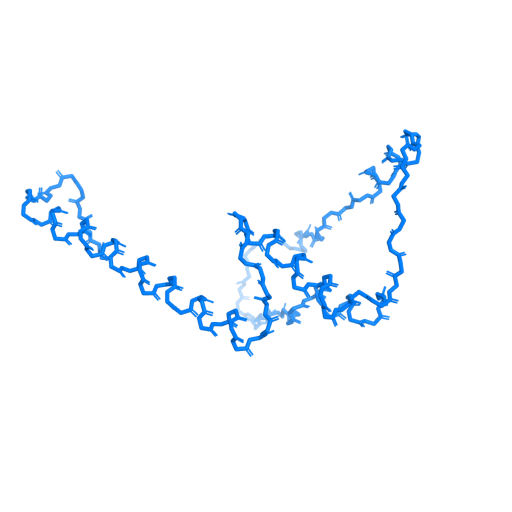GLU A N 1
ATOM 775 C CA . GLU A 1 96 ? -25.781 9.393 -22.954 1.00 88.69 96 GLU A CA 1
ATOM 776 C C . GLU A 1 96 ? -24.518 9.867 -22.220 1.00 88.69 96 GLU A C 1
ATOM 778 O O . GLU A 1 96 ? -23.396 9.481 -22.562 1.00 88.69 96 GLU A O 1
ATOM 783 N N . ASN A 1 97 ? -24.694 10.698 -21.190 1.00 92.12 97 ASN A N 1
ATOM 784 C CA . ASN A 1 97 ? -23.599 11.119 -20.317 1.00 92.12 97 ASN A CA 1
ATOM 785 C C . ASN A 1 97 ? -23.419 10.134 -19.159 1.00 92.12 97 ASN A C 1
ATOM 787 O O . ASN A 1 97 ? -24.346 9.891 -18.387 1.00 92.12 97 ASN A O 1
ATOM 791 N N . TYR A 1 98 ? -22.196 9.633 -18.991 1.00 91.38 98 TYR A N 1
ATOM 792 C CA . TYR A 1 98 ? -21.825 8.735 -17.900 1.00 91.38 98 TYR A CA 1
ATOM 793 C C . TYR A 1 98 ? -20.819 9.408 -16.977 1.00 91.38 98 TYR A C 1
ATOM 795 O O . TYR A 1 98 ? -19.883 10.069 -17.429 1.00 91.38 98 TYR A O 1
ATOM 803 N N . TYR A 1 99 ? -20.994 9.198 -15.676 1.00 93.38 99 TYR A N 1
ATOM 804 C CA . TYR A 1 99 ? -20.127 9.759 -14.649 1.00 93.38 99 TYR A CA 1
ATOM 805 C C . TYR A 1 99 ? -19.505 8.634 -13.831 1.00 93.38 99 TYR A C 1
ATOM 807 O O . TYR A 1 99 ? -20.206 7.746 -13.347 1.00 93.38 99 TYR A O 1
ATOM 815 N N . LEU A 1 100 ? -18.186 8.697 -13.656 1.00 93.38 100 LEU A N 1
ATOM 816 C CA . LEU A 1 100 ? -17.448 7.837 -12.741 1.00 93.38 100 LEU A CA 1
ATOM 817 C C . LEU A 1 100 ? -17.098 8.646 -11.494 1.00 93.38 100 LEU A C 1
ATOM 819 O O . LEU A 1 100 ? -16.472 9.701 -11.592 1.00 93.38 100 LEU A O 1
ATOM 823 N N . LEU A 1 101 ? -17.508 8.147 -10.332 1.00 95.62 101 LEU A N 1
ATOM 824 C CA . LEU A 1 101 ? -17.236 8.762 -9.037 1.00 95.62 101 LEU A CA 1
ATOM 825 C C . LEU A 1 101 ? -16.328 7.842 -8.221 1.00 95.62 101 LEU A C 1
ATOM 827 O O . LEU A 1 101 ? -16.524 6.629 -8.211 1.00 95.62 101 LEU A O 1
ATOM 831 N N . ASP A 1 102 ? -15.368 8.435 -7.515 1.00 96.06 102 ASP A N 1
ATOM 832 C CA . ASP A 1 102 ? -14.436 7.735 -6.630 1.00 96.06 102 ASP A CA 1
ATOM 833 C C . ASP A 1 102 ? -14.369 8.452 -5.272 1.00 96.06 102 ASP A C 1
ATOM 835 O O . ASP A 1 102 ? -14.550 9.671 -5.180 1.00 96.06 102 ASP A O 1
ATOM 839 N N . VAL A 1 103 ? -14.135 7.688 -4.204 1.00 95.44 103 VAL A N 1
ATOM 840 C CA . VAL A 1 103 ? -13.992 8.215 -2.846 1.00 95.44 103 VAL A CA 1
ATOM 841 C C . VAL A 1 103 ? -12.511 8.365 -2.521 1.00 95.44 103 VAL A C 1
ATOM 843 O O . VAL A 1 103 ? -11.806 7.385 -2.273 1.00 95.44 103 VAL A O 1
ATOM 846 N N . ASN A 1 104 ? -12.067 9.617 -2.402 1.00 96.44 104 ASN A N 1
ATOM 847 C CA . ASN A 1 104 ? -10.701 9.952 -2.010 1.00 96.44 104 ASN A CA 1
ATOM 848 C C . ASN A 1 104 ? -1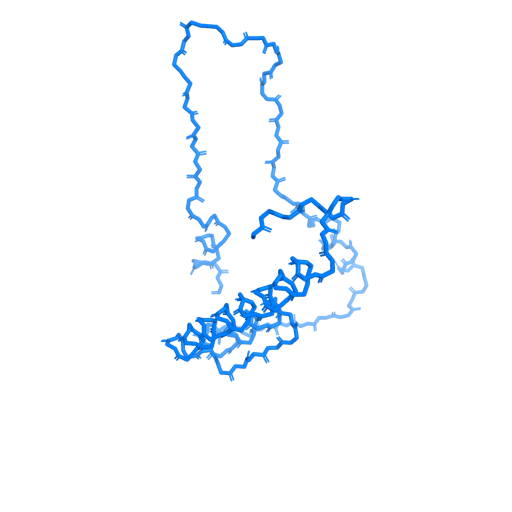0.292 9.239 -0.713 1.00 96.44 104 ASN A C 1
ATOM 850 O O . ASN A 1 104 ? -10.796 9.550 0.367 1.00 96.44 104 ASN A O 1
ATOM 854 N N . SER A 1 105 ? -9.325 8.324 -0.819 1.00 95.50 105 SER A N 1
ATOM 855 C CA . SER A 1 105 ? -8.762 7.593 0.322 1.00 95.50 105 SER A CA 1
ATOM 856 C C . SER A 1 105 ? -9.826 6.892 1.182 1.00 95.50 105 SER A C 1
ATOM 858 O O . SER A 1 105 ? -9.817 7.032 2.406 1.00 95.50 105 SER A O 1
ATOM 860 N N . LEU A 1 106 ? -10.724 6.119 0.554 1.00 95.00 106 LEU A N 1
ATOM 861 C CA . LEU A 1 106 ? -11.854 5.430 1.199 1.00 95.00 106 LEU A CA 1
ATOM 862 C C . LEU A 1 106 ? -11.526 4.795 2.567 1.00 95.00 106 LEU A C 1
ATOM 864 O O . LEU A 1 106 ? -12.132 5.157 3.573 1.00 95.00 106 LEU A O 1
ATOM 868 N N . TYR A 1 107 ? -10.571 3.859 2.631 1.00 94.31 107 TYR A N 1
ATOM 869 C CA . TYR A 1 107 ? -10.257 3.165 3.889 1.00 94.31 107 TYR A CA 1
ATOM 870 C C . TYR A 1 107 ? -9.650 4.090 4.957 1.00 94.31 107 TYR A C 1
ATOM 872 O O . TYR A 1 107 ? -10.163 4.084 6.076 1.00 94.31 107 TYR A O 1
ATOM 880 N N . PRO A 1 108 ? -8.635 4.930 4.656 1.00 93.94 108 PRO A N 1
ATOM 881 C CA . PRO A 1 108 ? -8.167 5.940 5.606 1.00 93.94 108 PRO A CA 1
ATOM 882 C C . PRO A 1 108 ? -9.271 6.867 6.131 1.00 93.94 108 PRO A C 1
ATOM 884 O O . PRO A 1 108 ? -9.284 7.180 7.321 1.00 93.94 108 PRO A O 1
ATOM 887 N N . PHE A 1 109 ? -10.210 7.283 5.272 1.00 94.50 109 PHE A N 1
ATOM 888 C CA . PHE A 1 109 ? -11.331 8.135 5.671 1.00 94.50 109 PHE A CA 1
ATOM 889 C C . PHE A 1 109 ? -12.228 7.447 6.706 1.00 94.50 109 PHE A C 1
ATOM 891 O O . PHE A 1 109 ? -12.557 8.050 7.727 1.00 94.50 109 PHE A O 1
ATOM 898 N N . VAL A 1 110 ? -12.565 6.172 6.487 1.00 93.12 110 VAL A N 1
ATOM 899 C CA . VAL A 1 110 ? -13.340 5.373 7.449 1.00 93.12 110 VAL A CA 1
ATOM 900 C C . VAL A 1 110 ? -12.556 5.161 8.747 1.00 93.12 110 VAL A C 1
ATOM 902 O O . VAL A 1 110 ? -13.102 5.346 9.831 1.00 93.12 110 VAL A O 1
ATOM 905 N N . MET A 1 111 ? -11.270 4.813 8.659 1.00 91.81 111 MET A N 1
ATOM 906 C CA . MET A 1 111 ? -10.426 4.533 9.825 1.00 91.81 111 MET A CA 1
ATOM 907 C C . MET A 1 111 ? -10.246 5.753 10.737 1.00 91.81 111 MET A C 1
ATOM 909 O O . MET A 1 111 ? -10.258 5.600 11.953 1.00 91.81 111 MET A O 1
ATOM 913 N N . ARG A 1 112 ? -10.131 6.967 10.178 1.00 88.94 112 ARG A N 1
ATOM 914 C CA . ARG A 1 112 ? -9.878 8.210 10.934 1.00 88.94 112 ARG A CA 1
ATOM 915 C C . ARG A 1 112 ? -10.814 8.416 12.132 1.00 88.94 112 ARG A C 1
ATOM 917 O O . ARG A 1 112 ? -10.372 8.952 13.141 1.00 88.94 112 ARG A O 1
ATOM 924 N N . ASN A 1 113 ? -12.082 8.029 12.004 1.00 82.88 113 ASN A N 1
ATOM 925 C CA . ASN A 1 113 ? -13.110 8.265 13.023 1.00 82.88 113 ASN A CA 1
ATOM 926 C C . ASN A 1 113 ? -13.449 7.010 13.852 1.00 82.88 113 ASN A C 1
ATOM 928 O O . ASN A 1 113 ? -14.386 7.056 14.641 1.00 82.88 113 ASN A O 1
ATOM 932 N N . ASN A 1 114 ? -12.745 5.890 13.644 1.00 79.25 114 ASN A N 1
ATOM 933 C CA . ASN A 1 114 ? -13.102 4.577 14.200 1.00 79.25 114 ASN A CA 1
ATOM 934 C C . ASN A 1 114 ? -11.894 3.804 14.782 1.00 79.25 114 ASN A C 1
ATOM 936 O O . ASN A 1 114 ? -11.984 2.588 14.953 1.00 79.25 114 ASN A O 1
ATOM 940 N N . LEU A 1 115 ? -10.766 4.482 15.030 1.00 67.31 115 LEU A N 1
ATOM 941 C CA . LEU A 1 115 ? -9.524 3.919 15.589 1.00 67.31 115 LEU A CA 1
ATOM 942 C C . LEU A 1 115 ? -9.347 4.263 17.076 1.00 67.31 115 LEU A C 1
ATOM 944 O O . LEU A 1 115 ? -9.680 5.408 17.447 1.00 67.31 115 LEU A O 1
#

Organism: NCBI:txid412755